Protein AF-A0A7S2CG27-F1 (afdb_monomer_lite)

Radius of gyration: 24.54 Å; chains: 1; bounding box: 102×44×46 Å

Sequence (163 aa):
RRLSERSMLANAPECQTDRPFSGWLRKCKGVKAGRASRFISDTNRRFFTVDFPKHLLYYSHSCRGKRISWPIPFRDLLRVSLASTIADGDEDAEAEDCPPPVRRANSRASMTSIVSRISGSSLGGLTGRRQNYGFVLVYRRSLEEHRTRLLCSSQAEAMQWVV

pLDDT: mean 72.72, std 21.59, range [36.75, 97.81]

Organism: NCBI:txid327968

Secondary structure (DSSP, 8-state):
----SSSSSTTS----TTS-EEEEEEEEPPTTS-GGGGGS--EEEEEEEEETTTTEEEEESSTT-S-BPPPEEGGGEEEEEEGGG-------------PPP--------------------------------EEEEEEEETTEEEEEEEE-SSHHHHHHT--

Foldseek 3Di:
DDDDDDPDPPPPPPPPLVAKDKDKWWKFDDCPPDPVCPPDDRTDIWIWIQNSVQQWIWTHNDPPDPDIDDIAHVVFFPDKDWPQPPDPPPPPPDDDDDDDDDDDDDDDDDDDDDDDDDDDDDPDCDPPVPRWTWMWIWGDDPNDIDTMTITDPDPVRSVSVVD

Structure (mmCIF, N/CA/C/O backbone):
data_AF-A0A7S2CG27-F1
#
_entry.id   AF-A0A7S2CG27-F1
#
loop_
_atom_site.group_PDB
_atom_site.id
_atom_site.type_symbol
_atom_site.label_atom_id
_atom_site.label_alt_id
_atom_site.label_comp_id
_atom_site.label_asym_id
_atom_site.label_entity_id
_atom_site.label_seq_id
_atom_site.pdbx_PDB_ins_code
_atom_site.Cartn_x
_atom_site.Cartn_y
_atom_site.Cartn_z
_atom_site.occupancy
_atom_site.B_iso_or_equiv
_atom_site.auth_seq_id
_atom_site.auth_comp_id
_atom_site.auth_asym_id
_atom_site.auth_atom_id
_atom_site.pdbx_PDB_model_num
ATOM 1 N N . ARG A 1 1 ? -53.340 5.966 2.285 1.00 54.25 1 ARG A N 1
ATOM 2 C CA . ARG A 1 1 ? -52.420 6.222 1.146 1.00 54.25 1 ARG A CA 1
ATOM 3 C C . ARG A 1 1 ? -51.152 6.896 1.676 1.00 54.25 1 ARG A C 1
ATOM 5 O O . ARG A 1 1 ? -51.206 8.096 1.877 1.00 54.25 1 ARG A O 1
ATOM 12 N N . ARG A 1 2 ? -50.076 6.152 1.978 1.00 54.06 2 ARG A N 1
ATOM 13 C CA . ARG A 1 2 ? -48.685 6.653 2.137 1.00 54.06 2 ARG A CA 1
ATOM 14 C C . ARG A 1 2 ? -47.767 5.478 2.505 1.00 54.06 2 ARG A C 1
ATOM 16 O O . ARG A 1 2 ? -47.453 5.267 3.666 1.00 54.06 2 ARG A O 1
ATOM 23 N N . LEU A 1 3 ? -47.406 4.675 1.510 1.00 55.12 3 LEU A N 1
ATOM 24 C CA . LEU A 1 3 ? -46.353 3.660 1.607 1.00 55.12 3 LEU A CA 1
ATOM 25 C C . LEU A 1 3 ? -45.719 3.524 0.216 1.00 55.12 3 LEU A C 1
ATOM 27 O O . LEU A 1 3 ? -46.165 2.682 -0.553 1.00 55.12 3 LEU A O 1
ATOM 31 N N . SER A 1 4 ? -44.746 4.372 -0.144 1.00 56.88 4 SER A N 1
ATOM 32 C CA . SER A 1 4 ? -43.917 4.125 -1.345 1.00 56.88 4 SER A CA 1
ATOM 33 C C . SER A 1 4 ? -42.630 4.967 -1.466 1.00 56.88 4 SER A C 1
ATOM 35 O O . SER A 1 4 ? -42.211 5.241 -2.582 1.00 56.88 4 SER A O 1
ATOM 37 N N . GLU A 1 5 ? -41.972 5.390 -0.379 1.00 55.75 5 GLU A N 1
ATOM 38 C CA . GLU A 1 5 ? -40.758 6.244 -0.490 1.00 55.75 5 GLU A CA 1
ATOM 39 C C . GLU A 1 5 ? -39.526 5.716 0.263 1.00 55.75 5 GLU A C 1
ATOM 41 O O . GLU A 1 5 ? -38.626 6.469 0.614 1.00 55.75 5 GLU A O 1
ATOM 46 N N . ARG A 1 6 ? -39.440 4.403 0.515 1.00 56.38 6 ARG A N 1
ATOM 47 C CA . ARG A 1 6 ? -38.285 3.811 1.225 1.00 56.38 6 ARG A CA 1
ATOM 48 C C . ARG A 1 6 ? -37.439 2.817 0.428 1.00 56.38 6 ARG A C 1
ATOM 50 O O . ARG A 1 6 ? -36.547 2.205 0.999 1.00 56.38 6 ARG A O 1
ATOM 57 N N . SER A 1 7 ? -37.664 2.671 -0.877 1.00 53.91 7 SER A N 1
ATOM 58 C CA . SER A 1 7 ? -37.013 1.628 -1.688 1.00 53.91 7 SER A CA 1
ATOM 59 C C . SER A 1 7 ? -36.186 2.191 -2.851 1.00 53.91 7 SER A C 1
ATOM 61 O O . SER A 1 7 ? -36.391 1.814 -3.996 1.00 53.91 7 SER A O 1
ATOM 63 N N . MET A 1 8 ? -35.260 3.122 -2.581 1.00 51.31 8 MET A N 1
ATOM 64 C CA . MET A 1 8 ? -34.288 3.573 -3.60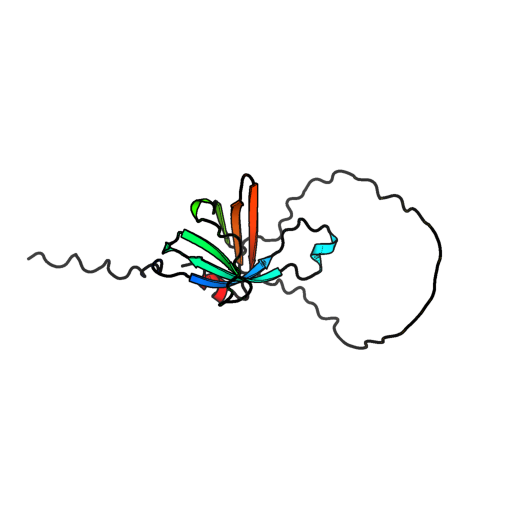2 1.00 51.31 8 MET A CA 1
ATOM 65 C C . MET A 1 8 ? -32.838 3.750 -3.107 1.00 51.31 8 MET A C 1
ATOM 67 O O . MET A 1 8 ? -31.985 4.139 -3.894 1.00 51.31 8 MET A O 1
ATOM 71 N N . LEU A 1 9 ? -32.507 3.426 -1.849 1.00 55.72 9 LEU A N 1
ATOM 72 C CA . LEU A 1 9 ? -31.136 3.583 -1.314 1.00 55.72 9 LEU A CA 1
ATOM 73 C C . LEU A 1 9 ? -30.337 2.270 -1.185 1.00 55.72 9 LEU A C 1
ATOM 75 O O . LEU A 1 9 ? -29.256 2.269 -0.609 1.00 55.72 9 LEU A O 1
ATOM 79 N N . ALA A 1 10 ? -30.833 1.148 -1.709 1.00 54.84 10 ALA A N 1
ATOM 80 C CA . ALA A 1 10 ? -30.290 -0.179 -1.392 1.00 54.84 10 ALA A CA 1
ATOM 81 C C . ALA A 1 10 ? -29.208 -0.720 -2.353 1.00 54.84 10 ALA A C 1
ATOM 83 O O . ALA A 1 10 ? -28.906 -1.902 -2.28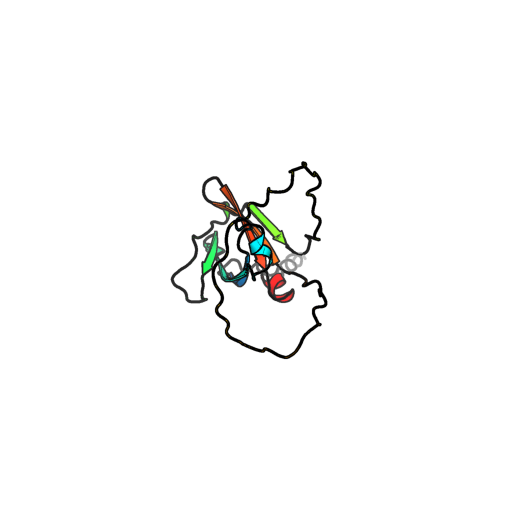9 1.00 54.84 10 ALA A O 1
ATOM 84 N N . ASN A 1 11 ? -28.624 0.101 -3.232 1.00 57.53 11 ASN A N 1
ATOM 85 C CA . ASN A 1 11 ? -27.600 -0.350 -4.191 1.00 57.53 11 ASN A CA 1
ATOM 86 C C . ASN A 1 11 ? -26.332 0.517 -4.165 1.00 57.53 11 ASN A C 1
ATOM 88 O O . ASN A 1 11 ? -25.698 0.731 -5.197 1.00 57.53 11 ASN A O 1
ATOM 92 N N . ALA A 1 12 ? -25.943 1.035 -2.998 1.00 57.91 12 ALA A N 1
ATOM 93 C CA . ALA A 1 12 ? -24.544 1.414 -2.841 1.00 57.91 12 ALA A CA 1
ATOM 94 C C . ALA A 1 12 ? -23.734 0.105 -2.833 1.00 57.91 12 ALA A C 1
ATOM 96 O O . ALA A 1 12 ? -24.088 -0.789 -2.061 1.00 57.91 12 ALA A O 1
ATOM 97 N N . PRO A 1 13 ? -22.715 -0.064 -3.697 1.00 61.16 13 PRO A N 1
ATOM 98 C CA . PRO A 1 13 ? -21.855 -1.236 -3.626 1.00 61.16 13 PRO A CA 1
ATOM 99 C C . PRO A 1 13 ? -21.287 -1.296 -2.210 1.00 61.16 13 PRO A C 1
ATOM 101 O O . PRO A 1 13 ? -20.628 -0.354 -1.774 1.00 61.16 13 PRO A O 1
ATOM 104 N N . GLU A 1 14 ? -21.604 -2.357 -1.467 1.00 59.12 14 GLU A N 1
ATOM 105 C CA . GLU A 1 14 ? -21.053 -2.565 -0.132 1.00 59.12 14 GLU A CA 1
ATOM 106 C C . GLU A 1 14 ? -19.528 -2.522 -0.243 1.00 59.12 14 GLU A C 1
ATOM 108 O O . GLU A 1 14 ? -18.905 -3.385 -0.873 1.00 59.12 14 GLU A O 1
ATOM 113 N N . CYS A 1 15 ? -18.923 -1.476 0.326 1.00 60.19 15 CYS A N 1
ATOM 114 C CA . CYS A 1 15 ? -17.482 -1.387 0.466 1.00 60.19 15 CYS A CA 1
ATOM 115 C C . CYS A 1 15 ? -17.043 -2.647 1.216 1.00 60.19 15 CYS A C 1
ATOM 117 O O . CYS A 1 15 ? -17.445 -2.853 2.357 1.00 60.19 15 CYS A O 1
ATOM 119 N N . GLN A 1 16 ? -16.262 -3.517 0.570 1.00 68.81 16 GLN A N 1
ATOM 120 C CA . GLN A 1 16 ? -15.876 -4.833 1.100 1.00 68.81 16 GLN A CA 1
ATOM 121 C C . GLN A 1 16 ? -14.821 -4.718 2.216 1.00 68.81 16 GLN A C 1
ATOM 123 O O . GLN A 1 16 ? -13.760 -5.339 2.155 1.00 68.81 16 GLN A O 1
ATOM 128 N N . THR A 1 17 ? -15.087 -3.901 3.232 1.00 81.56 17 THR A N 1
ATOM 129 C CA . THR A 1 17 ? -14.193 -3.623 4.360 1.00 81.56 17 THR A CA 1
ATOM 130 C C . THR A 1 17 ? -14.208 -4.722 5.419 1.00 81.56 17 THR A C 1
ATOM 132 O O . THR A 1 17 ? -13.382 -4.708 6.326 1.00 81.56 17 THR A O 1
ATOM 135 N N . ASP A 1 18 ? -15.093 -5.711 5.293 1.00 89.62 18 ASP A N 1
ATOM 136 C CA . ASP A 1 18 ? -15.214 -6.813 6.258 1.00 89.62 18 ASP A CA 1
ATOM 137 C C . ASP A 1 18 ? -14.132 -7.887 6.092 1.00 89.62 18 ASP A C 1
ATOM 139 O O . ASP A 1 18 ? -14.010 -8.802 6.909 1.00 89.62 18 ASP A O 1
ATOM 143 N N . ARG A 1 19 ? -13.320 -7.797 5.033 1.00 90.56 19 ARG A N 1
ATOM 144 C CA . ARG A 1 19 ? -12.264 -8.766 4.739 1.00 90.56 19 ARG A CA 1
ATOM 145 C C . ARG A 1 19 ? -10.958 -8.092 4.332 1.00 90.56 19 ARG A C 1
ATOM 147 O O . ARG A 1 19 ? -10.979 -7.019 3.734 1.00 90.56 19 ARG A O 1
ATOM 154 N N . PRO A 1 20 ? -9.805 -8.733 4.585 1.00 93.38 20 PRO A N 1
ATOM 155 C CA . PRO A 1 20 ? -8.541 -8.257 4.051 1.00 93.38 20 PRO A CA 1
ATOM 156 C C . PRO A 1 20 ? -8.547 -8.251 2.520 1.00 93.38 20 PRO A C 1
ATOM 158 O O . PRO A 1 20 ? -8.910 -9.242 1.882 1.00 93.38 20 PRO A O 1
ATOM 161 N N . PHE A 1 21 ? -8.084 -7.154 1.936 1.00 94.19 21 PHE A N 1
ATOM 162 C CA . PHE A 1 21 ? -7.828 -7.032 0.508 1.00 94.19 21 PHE A CA 1
ATOM 163 C C . PHE A 1 21 ? -6.342 -7.269 0.236 1.00 94.19 21 PHE A C 1
ATOM 165 O O . PHE A 1 21 ? -5.487 -6.777 0.971 1.00 94.19 21 PHE A O 1
ATOM 172 N N . SER A 1 22 ? -5.998 -8.056 -0.783 1.00 94.88 22 SER A N 1
ATOM 173 C CA . SER A 1 22 ? -4.597 -8.404 -1.036 1.00 94.88 22 SER A CA 1
ATOM 174 C C . SER A 1 22 ? -4.295 -8.621 -2.509 1.00 94.88 22 SER A C 1
ATOM 176 O O . SER A 1 22 ? -5.160 -9.026 -3.281 1.00 94.88 22 SER A O 1
ATOM 178 N N . GLY A 1 23 ? -3.045 -8.376 -2.893 1.00 94.56 23 GLY A N 1
ATOM 179 C CA . GLY A 1 23 ? -2.602 -8.532 -4.270 1.00 94.56 23 GLY A CA 1
ATOM 180 C C . GLY A 1 23 ? -1.108 -8.294 -4.446 1.00 94.56 23 GLY A C 1
ATOM 181 O O . GLY A 1 23 ? -0.399 -7.839 -3.547 1.00 94.56 23 GLY A O 1
ATOM 182 N N . TRP A 1 24 ? -0.603 -8.629 -5.627 1.00 95.19 24 TRP A N 1
ATOM 183 C CA . TRP A 1 24 ? 0.802 -8.423 -5.958 1.00 95.19 24 TRP A CA 1
ATOM 184 C C . TRP A 1 24 ? 1.035 -6.997 -6.449 1.00 95.19 24 TRP A C 1
ATOM 186 O O . TRP A 1 24 ? 0.339 -6.533 -7.334 1.00 95.19 24 TRP A O 1
ATOM 196 N N . LEU A 1 25 ? 2.064 -6.327 -5.934 1.00 94.69 25 LEU A N 1
ATOM 197 C CA . LEU A 1 25 ? 2.520 -5.033 -6.446 1.00 94.69 25 LEU A CA 1
ATOM 198 C C . LEU A 1 25 ? 4.043 -5.027 -6.571 1.00 94.69 25 LEU A C 1
ATOM 200 O O . LEU A 1 25 ? 4.758 -5.748 -5.866 1.00 94.69 25 LEU A O 1
ATOM 204 N N . ARG A 1 26 ? 4.571 -4.196 -7.467 1.00 92.69 26 ARG A N 1
ATOM 205 C CA . ARG A 1 26 ? 6.014 -3.971 -7.611 1.00 92.69 26 ARG A CA 1
ATOM 206 C C . ARG A 1 26 ? 6.415 -2.761 -6.779 1.00 92.69 26 ARG A C 1
ATOM 208 O O . ARG A 1 26 ? 6.135 -1.626 -7.138 1.00 92.69 26 ARG A O 1
ATOM 215 N N . LYS A 1 27 ? 7.076 -2.996 -5.653 1.00 92.88 27 LYS A N 1
ATOM 216 C CA . LYS A 1 27 ? 7.570 -1.946 -4.762 1.00 92.88 27 LYS A CA 1
ATOM 217 C C . LYS A 1 27 ? 8.898 -1.399 -5.285 1.00 92.88 27 LYS A C 1
ATOM 219 O O . LYS A 1 27 ? 9.848 -2.169 -5.407 1.00 92.88 27 LYS A O 1
ATOM 224 N N . CYS A 1 28 ? 8.999 -0.094 -5.521 1.00 89.62 28 CYS A N 1
ATOM 225 C CA . CYS A 1 28 ? 10.281 0.541 -5.831 1.00 89.62 28 CYS A CA 1
ATOM 226 C C . CYS A 1 28 ? 11.157 0.646 -4.573 1.00 89.62 28 CYS A C 1
ATOM 228 O O . CYS A 1 28 ? 10.658 0.867 -3.454 1.00 89.62 28 CYS A O 1
ATOM 230 N N . LYS A 1 29 ? 12.471 0.498 -4.739 1.00 81.75 29 LYS A N 1
ATOM 231 C CA . LYS A 1 29 ? 13.446 0.906 -3.729 1.00 81.75 29 LYS A CA 1
ATOM 232 C C . LYS A 1 29 ? 13.507 2.440 -3.721 1.00 81.75 29 LYS A C 1
ATOM 234 O O . LYS A 1 29 ? 13.134 3.114 -4.675 1.00 81.75 29 LYS A O 1
ATOM 239 N N . GLY A 1 30 ? 13.855 3.016 -2.574 1.00 68.12 30 GLY A N 1
ATOM 240 C CA . GLY A 1 30 ? 14.037 4.463 -2.472 1.00 68.12 30 GLY A CA 1
ATOM 241 C C . GLY A 1 30 ? 15.373 4.879 -3.088 1.00 68.12 30 GLY A C 1
ATOM 242 O O . GLY A 1 30 ? 16.359 4.160 -2.944 1.00 68.12 30 GLY A O 1
ATOM 243 N N . VAL A 1 31 ? 15.418 6.078 -3.674 1.00 59.22 31 VAL A N 1
ATOM 244 C CA . VAL A 1 31 ? 16.561 6.686 -4.395 1.00 59.22 31 VAL A CA 1
ATOM 245 C C . VAL A 1 31 ? 17.768 7.016 -3.487 1.00 59.22 31 VAL A C 1
ATOM 247 O O . VAL A 1 31 ? 18.710 7.674 -3.904 1.00 59.22 31 VAL A O 1
ATOM 250 N N . LYS A 1 32 ? 17.823 6.514 -2.243 1.00 57.06 32 LYS A N 1
ATOM 251 C CA . LYS A 1 32 ? 19.025 6.648 -1.393 1.00 57.06 32 LYS A CA 1
ATOM 252 C C . LYS A 1 32 ? 20.245 5.891 -1.962 1.00 57.06 32 LYS A C 1
ATOM 254 O O . LYS A 1 32 ? 21.341 6.021 -1.430 1.00 57.06 32 LYS A O 1
ATOM 259 N N . ALA A 1 33 ? 20.078 5.101 -3.024 1.00 48.88 33 ALA A N 1
ATOM 260 C CA . ALA A 1 33 ? 21.176 4.519 -3.789 1.00 48.88 33 ALA A CA 1
ATOM 261 C C . ALA A 1 33 ? 21.586 5.496 -4.908 1.00 48.88 33 ALA A C 1
ATOM 263 O O . ALA A 1 33 ? 20.747 5.864 -5.724 1.00 48.88 33 ALA A O 1
ATOM 264 N N . GLY A 1 34 ? 22.849 5.943 -4.914 1.00 52.19 34 GLY A N 1
ATOM 265 C CA . GLY A 1 34 ? 23.367 7.024 -5.773 1.00 52.19 34 GLY A CA 1
ATOM 266 C C . GLY A 1 34 ? 23.181 6.846 -7.292 1.00 52.19 34 GLY A C 1
ATOM 267 O O . GLY A 1 34 ? 22.596 5.872 -7.754 1.00 52.19 34 GLY A O 1
ATOM 268 N N . ARG A 1 35 ? 23.713 7.789 -8.096 1.00 53.66 35 ARG A N 1
ATOM 269 C CA . ARG A 1 35 ? 23.483 7.937 -9.562 1.00 53.66 35 ARG A CA 1
ATOM 270 C C . ARG A 1 35 ? 23.520 6.639 -10.396 1.00 53.66 35 ARG A C 1
ATOM 272 O O . ARG A 1 35 ? 22.825 6.568 -11.404 1.00 53.66 35 ARG A O 1
ATOM 279 N N . ALA A 1 36 ? 24.265 5.615 -9.977 1.00 51.00 36 ALA A N 1
ATOM 280 C CA . ALA A 1 36 ? 24.337 4.310 -10.641 1.00 51.00 36 ALA A CA 1
ATOM 281 C C . ALA A 1 36 ? 23.061 3.440 -10.509 1.00 51.00 36 ALA A C 1
ATOM 283 O O . ALA A 1 36 ? 22.848 2.537 -11.313 1.00 51.00 36 ALA A O 1
ATOM 284 N N . SER A 1 37 ? 22.180 3.715 -9.539 1.00 50.16 37 SER A N 1
ATOM 285 C CA . SER A 1 37 ? 20.948 2.949 -9.277 1.00 50.16 37 SER A CA 1
ATOM 286 C C . SER A 1 37 ? 19.838 3.170 -10.311 1.00 50.16 37 SER A C 1
ATOM 288 O O . SER A 1 37 ? 18.844 2.448 -10.298 1.00 50.16 37 SER A O 1
ATOM 290 N N . ARG A 1 38 ? 19.979 4.159 -11.205 1.00 52.31 38 ARG A N 1
ATOM 291 C CA . ARG A 1 38 ? 18.953 4.500 -12.206 1.00 52.31 38 ARG A CA 1
ATOM 292 C C . ARG A 1 38 ? 18.827 3.472 -13.343 1.00 52.31 38 ARG A C 1
ATOM 294 O O . ARG A 1 38 ? 17.830 3.503 -14.054 1.00 52.31 38 ARG A O 1
ATOM 301 N N . PHE A 1 39 ? 19.792 2.557 -13.499 1.00 45.41 39 PHE A N 1
ATOM 302 C CA . PHE A 1 39 ? 19.886 1.669 -14.670 1.00 45.41 39 PHE A CA 1
ATOM 303 C C . PHE A 1 39 ? 19.610 0.178 -14.402 1.00 45.41 39 PHE A C 1
ATOM 305 O O . PHE A 1 39 ? 19.521 -0.599 -15.348 1.00 45.41 39 PHE A O 1
ATOM 312 N N . ILE A 1 40 ? 19.435 -0.246 -13.145 1.00 52.16 40 ILE A N 1
ATOM 313 C CA . ILE A 1 40 ? 19.072 -1.631 -12.793 1.00 52.16 40 ILE A CA 1
ATOM 314 C C . ILE A 1 40 ? 17.670 -1.608 -12.194 1.00 52.16 40 ILE A C 1
ATOM 316 O O . ILE A 1 40 ? 17.401 -0.793 -11.321 1.00 52.16 40 ILE A O 1
ATOM 320 N N . SER A 1 41 ? 16.787 -2.492 -12.673 1.00 59.25 41 SER A N 1
ATOM 321 C CA . SER A 1 41 ? 15.394 -2.669 -12.231 1.00 59.25 41 SER A CA 1
ATOM 322 C C . SER A 1 41 ? 15.231 -2.525 -10.708 1.00 59.25 41 SER A C 1
ATOM 324 O O . SER A 1 41 ? 15.343 -3.494 -9.957 1.00 59.25 41 SER A O 1
ATOM 326 N N . ASP A 1 42 ? 14.898 -1.314 -10.262 1.00 75.69 42 ASP A N 1
ATOM 327 C CA . ASP A 1 42 ? 14.838 -0.924 -8.849 1.00 75.69 42 ASP A CA 1
ATOM 328 C C . ASP A 1 42 ? 13.517 -1.332 -8.173 1.00 75.69 42 ASP A C 1
ATOM 330 O O . ASP A 1 42 ? 13.076 -0.763 -7.175 1.00 75.69 42 ASP A O 1
ATOM 334 N N . THR A 1 43 ? 12.824 -2.314 -8.750 1.00 85.94 43 THR A N 1
ATOM 335 C CA . THR A 1 43 ? 11.488 -2.724 -8.319 1.00 85.94 43 THR A CA 1
ATOM 336 C C . THR A 1 43 ? 11.492 -4.175 -7.883 1.00 85.94 43 THR A C 1
ATOM 338 O O . THR A 1 43 ? 12.105 -5.035 -8.513 1.00 85.94 43 THR A O 1
ATOM 341 N N . ASN A 1 44 ? 10.806 -4.459 -6.779 1.00 90.19 44 ASN A N 1
ATOM 342 C CA . ASN A 1 44 ? 10.674 -5.807 -6.261 1.00 90.19 44 ASN A CA 1
ATOM 343 C C . ASN A 1 44 ? 9.202 -6.172 -6.065 1.00 90.19 44 ASN A C 1
ATOM 345 O O . ASN A 1 44 ? 8.444 -5.424 -5.448 1.00 90.19 44 ASN A O 1
ATOM 349 N N . ARG A 1 45 ? 8.796 -7.333 -6.581 1.00 92.88 45 ARG A N 1
ATOM 350 C CA . ARG A 1 45 ? 7.424 -7.824 -6.460 1.00 92.88 45 ARG A CA 1
ATOM 351 C C . ARG A 1 45 ? 7.170 -8.308 -5.028 1.00 92.88 45 ARG A C 1
ATOM 353 O O . ARG A 1 45 ? 7.914 -9.129 -4.485 1.00 92.88 45 ARG A O 1
ATOM 360 N N . ARG A 1 46 ? 6.139 -7.764 -4.390 1.00 95.38 46 ARG A N 1
ATOM 361 C CA . ARG A 1 46 ? 5.712 -8.095 -3.025 1.00 95.38 46 ARG A CA 1
ATOM 362 C C . ARG A 1 46 ? 4.207 -8.307 -3.006 1.00 95.38 46 ARG A C 1
ATOM 364 O O . ARG A 1 46 ? 3.488 -7.692 -3.789 1.00 95.38 46 ARG A O 1
ATOM 371 N N . PHE A 1 47 ? 3.759 -9.199 -2.136 1.00 96.25 47 PHE A N 1
ATOM 372 C CA . PHE A 1 47 ? 2.343 -9.452 -1.921 1.00 96.25 47 PHE A CA 1
ATOM 373 C C . PHE A 1 47 ? 1.865 -8.521 -0.813 1.00 96.25 47 PHE A C 1
ATOM 375 O O . PHE A 1 47 ? 2.316 -8.655 0.321 1.00 96.25 47 PHE A O 1
ATOM 382 N N . PHE A 1 48 ? 1.053 -7.530 -1.160 1.00 96.50 48 PHE A N 1
ATOM 383 C CA . PHE A 1 48 ? 0.524 -6.535 -0.235 1.00 96.50 48 PHE A CA 1
ATOM 384 C C . PHE A 1 48 ? -0.832 -6.978 0.293 1.00 96.50 48 PHE A C 1
ATOM 386 O O . PHE A 1 48 ? -1.635 -7.531 -0.456 1.00 96.50 48 PHE A O 1
ATOM 393 N N . THR A 1 49 ? -1.082 -6.672 1.562 1.00 96.38 49 THR A N 1
ATOM 394 C CA . THR A 1 49 ? -2.350 -6.925 2.237 1.00 96.38 49 THR A CA 1
ATOM 395 C C . THR A 1 49 ? -2.781 -5.676 2.996 1.00 96.38 49 THR A C 1
ATOM 397 O O . THR A 1 49 ? -2.017 -5.131 3.796 1.00 96.38 49 THR A O 1
ATOM 400 N N . VAL A 1 50 ? -4.013 -5.251 2.741 1.00 95.75 50 VAL A N 1
ATOM 401 C CA . VAL A 1 50 ? -4.759 -4.208 3.445 1.00 95.75 50 VAL A CA 1
ATOM 402 C C . VAL A 1 50 ? -5.800 -4.925 4.302 1.00 95.75 50 VAL A C 1
ATOM 404 O O . VAL A 1 50 ? -6.800 -5.429 3.800 1.00 95.75 50 VAL A O 1
ATOM 407 N N . ASP A 1 51 ? -5.530 -5.043 5.596 1.00 96.00 51 ASP A N 1
ATOM 408 C CA . ASP A 1 51 ? -6.426 -5.654 6.577 1.00 96.00 51 ASP A CA 1
ATOM 409 C C . ASP A 1 51 ? -7.320 -4.551 7.157 1.00 96.00 51 ASP A C 1
ATOM 411 O O . ASP A 1 51 ? -6.930 -3.860 8.102 1.00 96.00 51 ASP A O 1
ATOM 415 N N . PHE A 1 52 ? -8.486 -4.341 6.534 1.00 94.50 52 PHE A N 1
ATOM 416 C CA . PHE A 1 52 ? -9.457 -3.331 6.959 1.00 94.50 52 PHE A CA 1
ATOM 417 C C . PHE A 1 52 ? -9.960 -3.569 8.390 1.00 94.50 52 PHE A C 1
ATOM 419 O O . PHE A 1 52 ? -9.858 -2.628 9.169 1.00 94.50 52 PHE A O 1
ATOM 426 N N . PRO A 1 53 ? -10.373 -4.785 8.812 1.00 94.81 53 PRO A N 1
ATOM 427 C CA . PRO A 1 53 ? -10.815 -5.010 10.192 1.00 94.81 53 PRO A CA 1
ATOM 428 C C . PRO A 1 53 ? -9.777 -4.636 11.257 1.00 94.81 53 PRO A C 1
ATOM 430 O O . PRO A 1 53 ? -10.133 -4.196 12.348 1.00 94.81 53 PRO A O 1
ATOM 433 N N . LYS A 1 54 ? -8.481 -4.807 10.960 1.00 96.50 54 LYS A N 1
ATOM 434 C CA . LYS A 1 54 ? -7.391 -4.454 11.890 1.00 96.50 54 LYS A CA 1
ATOM 435 C C . LYS A 1 54 ? -6.788 -3.075 11.648 1.00 96.50 54 LYS A C 1
ATOM 437 O O . LYS A 1 54 ? -5.916 -2.666 12.412 1.00 96.50 54 LYS A O 1
ATOM 442 N N . HIS A 1 55 ? -7.207 -2.376 10.598 1.00 96.50 55 HIS A N 1
ATOM 443 C CA . HIS A 1 55 ? -6.619 -1.117 10.146 1.00 96.50 55 HIS A CA 1
ATOM 444 C C . HIS A 1 55 ? -5.093 -1.198 9.935 1.00 96.50 55 HIS A C 1
ATOM 446 O O . HIS A 1 55 ? -4.339 -0.335 10.399 1.00 96.50 55 HIS A O 1
ATOM 452 N N . LEU A 1 56 ? -4.623 -2.250 9.252 1.00 97.25 56 LEU A N 1
ATOM 453 C CA . LEU A 1 56 ? -3.199 -2.498 8.997 1.00 97.25 56 LEU A CA 1
ATOM 454 C C . LEU A 1 56 ? -2.896 -2.680 7.509 1.00 97.25 56 LEU A C 1
ATOM 456 O O . LEU A 1 56 ? -3.605 -3.374 6.788 1.00 97.25 56 LEU A O 1
ATOM 460 N N . LEU A 1 57 ? -1.760 -2.142 7.075 1.00 96.88 57 LEU A N 1
ATOM 461 C CA . LEU A 1 57 ? -1.145 -2.421 5.783 1.00 96.88 57 LEU A CA 1
ATOM 462 C C . LEU A 1 57 ? 0.199 -3.122 5.984 1.00 96.88 57 LEU A C 1
ATOM 464 O O . LEU A 1 57 ? 1.059 -2.645 6.720 1.00 96.88 57 LEU A O 1
ATOM 468 N N . TYR A 1 58 ? 0.432 -4.232 5.298 1.00 97.00 58 TYR A N 1
ATOM 469 C CA . TYR A 1 58 ? 1.725 -4.919 5.315 1.00 97.00 58 TYR A CA 1
ATOM 470 C C . TYR A 1 58 ? 1.977 -5.639 3.994 1.00 97.00 58 TYR A C 1
ATOM 472 O O . TYR A 1 58 ? 1.116 -5.696 3.118 1.00 97.00 58 TYR A O 1
ATOM 480 N N . TYR A 1 59 ? 3.181 -6.178 3.825 1.00 96.75 59 TYR A N 1
ATOM 481 C CA . TYR A 1 59 ? 3.509 -6.996 2.666 1.00 96.75 59 TYR A CA 1
ATOM 482 C C . TYR A 1 59 ? 4.383 -8.192 3.028 1.00 96.75 59 TYR A C 1
ATOM 484 O O . TYR A 1 59 ? 5.034 -8.221 4.069 1.00 96.75 59 TYR A O 1
ATOM 492 N N . SER A 1 60 ? 4.456 -9.169 2.135 1.00 96.81 60 SER A N 1
ATOM 493 C CA . SER A 1 60 ? 5.314 -10.345 2.254 1.00 96.81 60 SER A CA 1
ATOM 494 C C . SER A 1 60 ? 5.987 -10.679 0.917 1.00 96.81 60 SER A C 1
ATOM 496 O O . SER A 1 60 ? 5.731 -10.072 -0.129 1.00 96.81 60 SER A O 1
ATOM 498 N N . HIS A 1 61 ? 6.892 -11.656 0.949 1.00 94.38 61 HIS A N 1
ATOM 499 C CA . HIS A 1 61 ? 7.511 -12.209 -0.260 1.00 94.38 61 HIS A CA 1
ATOM 500 C C . HIS A 1 61 ? 6.639 -13.271 -0.953 1.00 94.38 61 HIS A C 1
ATOM 502 O O . HIS A 1 61 ? 6.928 -13.636 -2.089 1.00 94.38 61 HIS A O 1
ATOM 508 N N . SER A 1 62 ? 5.596 -13.775 -0.289 1.00 93.50 62 SER A N 1
ATOM 509 C CA . SER A 1 62 ? 4.703 -14.814 -0.810 1.00 93.50 62 SER A CA 1
ATOM 510 C C . SER A 1 62 ? 3.316 -14.734 -0.174 1.00 93.50 62 SER A C 1
ATOM 512 O O . SER A 1 62 ? 3.176 -14.335 0.981 1.00 93.50 62 SER A O 1
ATOM 514 N N . CYS A 1 63 ? 2.286 -15.181 -0.893 1.00 91.19 63 CYS A N 1
ATOM 515 C CA . CYS A 1 63 ? 0.894 -15.154 -0.427 1.00 91.19 63 CYS A CA 1
ATOM 516 C C . CYS A 1 63 ? 0.642 -15.937 0.877 1.00 91.19 63 CYS A C 1
ATOM 518 O O . CYS A 1 63 ? -0.254 -15.591 1.635 1.00 91.19 63 CYS A O 1
ATOM 520 N N . ARG A 1 64 ? 1.445 -16.972 1.163 1.00 89.25 64 ARG A N 1
ATOM 521 C CA . ARG A 1 64 ? 1.354 -17.806 2.382 1.00 89.25 64 ARG A CA 1
ATOM 522 C C . ARG A 1 64 ? 2.527 -17.589 3.344 1.00 89.25 64 ARG A C 1
ATOM 524 O O . ARG A 1 64 ? 2.775 -18.407 4.228 1.00 89.25 64 ARG A O 1
ATOM 531 N N . GLY A 1 65 ? 3.312 -16.535 3.132 1.00 82.88 65 GLY A N 1
ATOM 532 C CA . GLY A 1 65 ? 4.522 -16.280 3.902 1.00 82.88 65 GLY A CA 1
ATOM 533 C C . GLY A 1 65 ? 4.210 -15.911 5.350 1.00 82.88 65 GLY A C 1
ATOM 534 O O . GLY A 1 65 ? 3.480 -14.962 5.601 1.00 82.88 65 GLY A O 1
ATOM 535 N N . LYS A 1 66 ? 4.834 -16.607 6.309 1.00 88.38 66 LYS A N 1
ATOM 536 C CA . LYS A 1 66 ? 4.777 -16.239 7.739 1.00 88.38 66 LYS A CA 1
ATOM 537 C C . LYS A 1 66 ? 5.539 -14.943 8.042 1.00 88.38 66 LYS A C 1
ATOM 539 O O . LYS A 1 66 ? 5.270 -14.274 9.031 1.00 88.38 66 LYS A O 1
ATOM 544 N N . ARG A 1 67 ? 6.526 -14.608 7.200 1.00 95.81 67 ARG A N 1
ATOM 545 C CA . ARG A 1 67 ? 7.356 -13.406 7.335 1.00 95.81 67 ARG A CA 1
ATOM 546 C C . ARG A 1 67 ? 6.712 -12.253 6.576 1.00 95.81 67 ARG A C 1
ATOM 548 O O . ARG A 1 67 ? 6.748 -12.221 5.344 1.00 95.81 67 ARG A O 1
ATOM 555 N N . ILE A 1 68 ? 6.166 -11.316 7.336 1.00 96.25 68 ILE A N 1
ATOM 556 C CA . ILE A 1 68 ? 5.620 -10.057 6.838 1.00 96.25 68 ILE A CA 1
ATOM 557 C C . ILE A 1 68 ? 6.585 -8.903 7.126 1.00 96.25 68 ILE A C 1
ATOM 559 O O . ILE A 1 68 ? 7.481 -9.006 7.967 1.00 96.25 68 ILE A O 1
ATOM 563 N N . SER A 1 69 ? 6.419 -7.803 6.401 1.00 95.44 69 SER A N 1
ATOM 564 C CA . SER A 1 69 ? 7.027 -6.522 6.732 1.00 95.44 69 SER A CA 1
ATOM 565 C C . SER A 1 69 ? 6.520 -6.023 8.079 1.00 95.44 69 SER A C 1
ATOM 567 O O . SER A 1 69 ? 5.511 -6.500 8.593 1.00 95.44 69 SER A O 1
ATOM 569 N N . TRP A 1 70 ? 7.174 -4.995 8.616 1.00 95.62 70 TRP A N 1
ATOM 570 C CA . TRP A 1 70 ? 6.620 -4.278 9.758 1.00 95.62 70 TRP A CA 1
ATOM 571 C C . TRP A 1 70 ? 5.223 -3.733 9.390 1.00 95.62 70 TRP A C 1
ATOM 573 O O . TRP A 1 70 ? 5.133 -3.034 8.372 1.00 95.62 70 TRP A O 1
ATOM 583 N N . PRO A 1 71 ? 4.150 -4.097 10.121 1.00 97.00 71 PRO A N 1
ATOM 584 C CA . PRO A 1 71 ? 2.801 -3.636 9.811 1.00 97.00 71 PRO A CA 1
ATOM 585 C C . PRO A 1 71 ? 2.687 -2.124 9.970 1.00 97.00 71 PRO A C 1
ATOM 587 O O . PRO A 1 71 ? 3.163 -1.574 10.955 1.00 97.00 71 PRO A O 1
ATOM 590 N N . ILE A 1 72 ? 2.057 -1.466 9.004 1.00 97.56 72 ILE A N 1
ATOM 591 C CA . ILE A 1 72 ? 1.827 -0.024 8.974 1.00 97.56 72 ILE A CA 1
ATOM 592 C C . ILE A 1 72 ? 0.372 0.216 9.392 1.00 97.56 72 ILE A C 1
ATOM 594 O O . ILE A 1 72 ? -0.535 -0.132 8.632 1.00 97.56 72 ILE A O 1
ATOM 598 N N . PRO A 1 73 ? 0.116 0.780 10.581 1.00 97.62 73 PRO A N 1
ATOM 599 C CA . PRO A 1 73 ? -1.229 1.168 10.986 1.00 97.62 73 PRO A CA 1
ATOM 600 C C . PRO A 1 73 ? -1.815 2.234 10.062 1.00 97.62 73 PRO A C 1
ATOM 602 O O . PRO A 1 73 ? -1.096 3.126 9.616 1.00 97.62 73 PRO A O 1
ATOM 605 N N . PHE A 1 74 ? -3.128 2.211 9.828 1.00 96.69 74 PHE A N 1
ATOM 606 C CA . PHE A 1 74 ? -3.779 3.223 8.982 1.00 96.69 74 PHE A CA 1
ATOM 607 C C . PHE A 1 74 ? -3.612 4.643 9.524 1.00 96.69 74 PHE A C 1
ATOM 609 O O . PHE A 1 74 ? -3.436 5.567 8.743 1.00 96.69 74 PHE A O 1
ATOM 616 N N . ARG A 1 75 ? -3.557 4.819 10.851 1.00 97.31 75 ARG A N 1
ATOM 617 C CA . ARG A 1 75 ? -3.261 6.118 11.489 1.00 97.31 75 ARG A CA 1
ATOM 618 C C . ARG A 1 75 ? -1.898 6.711 11.110 1.00 97.31 75 ARG A C 1
ATOM 620 O O . ARG A 1 75 ? -1.668 7.895 11.325 1.00 97.31 75 ARG A O 1
ATOM 627 N N . ASP A 1 76 ? -0.984 5.876 10.621 1.00 97.81 76 ASP A N 1
ATOM 628 C CA . ASP A 1 76 ? 0.339 6.294 10.173 1.00 97.81 76 ASP A CA 1
ATOM 629 C C . ASP A 1 76 ? 0.401 6.453 8.649 1.00 97.81 76 ASP A C 1
ATOM 631 O O . ASP A 1 76 ? 1.403 6.944 8.137 1.00 97.81 76 ASP A O 1
ATOM 635 N N . LEU A 1 77 ? -0.655 6.095 7.911 1.00 96.69 77 LEU A N 1
ATOM 636 C CA . LEU A 1 77 ? -0.789 6.424 6.495 1.00 96.69 77 LEU A CA 1
ATOM 637 C C . LEU A 1 77 ? -1.159 7.901 6.365 1.00 96.69 77 LEU A C 1
ATOM 639 O O . LEU A 1 77 ? -2.255 8.314 6.727 1.00 96.69 77 LEU A O 1
ATOM 643 N N . LEU A 1 78 ? -0.231 8.698 5.842 1.00 96.94 78 LEU A N 1
ATOM 644 C CA . LEU A 1 78 ? -0.405 10.142 5.707 1.00 96.94 78 LEU A CA 1
ATOM 645 C C . LEU A 1 78 ? -1.085 10.499 4.384 1.00 96.94 78 LEU A C 1
ATOM 647 O O . LEU A 1 78 ? -1.944 11.374 4.336 1.00 96.94 78 LEU A O 1
ATOM 651 N N . ARG A 1 79 ? -0.684 9.840 3.289 1.00 94.69 79 ARG A N 1
ATOM 652 C CA . ARG A 1 79 ? -1.189 10.145 1.945 1.00 94.69 79 ARG A CA 1
ATOM 653 C C . ARG A 1 79 ? -1.056 8.958 0.997 1.00 94.69 79 ARG A C 1
ATOM 655 O O . ARG A 1 79 ? -0.046 8.253 1.007 1.00 94.69 79 ARG A O 1
ATOM 662 N N . VAL A 1 80 ? -2.040 8.808 0.112 1.00 93.38 80 VAL A N 1
ATOM 663 C CA . VAL A 1 80 ? -1.984 7.923 -1.058 1.00 93.38 80 VAL A CA 1
ATOM 664 C C . VAL A 1 80 ? -2.281 8.756 -2.300 1.00 93.38 80 VAL A C 1
ATOM 666 O O . VAL A 1 80 ? -3.286 9.457 -2.345 1.00 93.38 80 VAL A O 1
ATOM 669 N N . SER A 1 81 ? -1.407 8.695 -3.303 1.00 91.31 81 SER A N 1
ATOM 670 C CA . SER A 1 81 ? -1.605 9.380 -4.588 1.00 91.31 81 SER A CA 1
ATOM 671 C C . SER A 1 81 ? -1.453 8.398 -5.744 1.00 91.31 81 SER A C 1
ATOM 673 O O . SER A 1 81 ? -0.584 7.528 -5.690 1.00 91.31 81 SER A O 1
ATOM 675 N N . LEU A 1 82 ? -2.230 8.558 -6.817 1.00 88.38 82 LEU A N 1
ATOM 676 C CA . LEU A 1 82 ? -2.020 7.809 -8.059 1.00 88.38 82 LEU A CA 1
ATOM 677 C C . LEU A 1 82 ? -0.715 8.258 -8.735 1.00 88.38 82 LEU A C 1
ATOM 679 O O . LEU A 1 82 ? -0.403 9.445 -8.795 1.00 88.38 82 LEU A O 1
ATOM 683 N N . ALA A 1 83 ? 0.064 7.303 -9.242 1.00 77.31 83 ALA A N 1
ATOM 684 C CA . ALA A 1 83 ? 1.337 7.565 -9.916 1.00 77.31 83 ALA A CA 1
ATOM 685 C C . ALA A 1 83 ? 1.172 8.021 -11.380 1.00 77.31 83 ALA A C 1
ATOM 687 O O . ALA A 1 83 ? 2.160 8.376 -12.016 1.00 77.31 83 ALA A O 1
ATOM 688 N N . SER A 1 84 ? -0.056 8.040 -11.907 1.00 63.00 84 SER A N 1
ATOM 689 C CA . SER A 1 84 ? -0.377 8.354 -13.307 1.00 63.00 84 SER A CA 1
ATOM 690 C C . SER A 1 84 ? -0.156 9.817 -13.709 1.00 63.00 84 SER A C 1
ATOM 692 O O . SER A 1 84 ? -0.255 10.131 -14.890 1.00 63.00 84 SER A O 1
ATOM 694 N N . THR A 1 85 ? 0.146 10.706 -12.760 1.00 51.22 85 THR A N 1
ATOM 695 C CA . THR A 1 85 ? 0.184 12.161 -12.997 1.00 51.22 85 THR A CA 1
ATOM 696 C C . THR A 1 85 ? 1.575 12.778 -12.905 1.00 51.22 85 THR A C 1
ATOM 698 O O . THR A 1 85 ? 1.716 13.979 -13.110 1.00 51.22 85 THR A O 1
ATOM 701 N N . ILE A 1 86 ? 2.616 11.995 -12.617 1.00 45.34 86 ILE A N 1
ATOM 702 C CA . ILE A 1 86 ? 3.984 12.521 -12.625 1.00 45.34 86 ILE A CA 1
ATOM 703 C C . ILE A 1 86 ? 4.513 12.357 -14.048 1.00 45.34 86 ILE A C 1
ATOM 705 O O . ILE A 1 86 ? 5.236 11.411 -14.352 1.00 45.34 86 ILE A O 1
ATOM 709 N N . ALA A 1 87 ? 4.087 13.259 -14.937 1.00 43.16 87 ALA A N 1
ATOM 710 C CA . ALA A 1 87 ? 4.941 13.630 -16.054 1.00 43.16 87 ALA A CA 1
ATOM 711 C C . ALA A 1 87 ? 6.306 13.995 -15.461 1.00 43.16 87 ALA A C 1
ATOM 713 O O . ALA A 1 87 ? 6.353 14.604 -14.393 1.00 43.16 87 ALA A O 1
ATOM 714 N N . ASP A 1 88 ? 7.380 13.564 -16.111 1.00 43.34 88 ASP A N 1
ATOM 715 C CA . ASP A 1 88 ? 8.771 13.855 -15.767 1.00 43.34 88 ASP A CA 1
ATOM 716 C C . ASP A 1 88 ? 9.049 15.375 -15.825 1.00 43.34 88 ASP A C 1
ATOM 718 O O . ASP A 1 88 ? 9.723 15.871 -16.721 1.00 43.34 88 ASP A O 1
ATOM 722 N N . GLY A 1 89 ? 8.445 16.137 -14.915 1.00 43.22 89 GLY A N 1
ATOM 723 C CA . GLY A 1 89 ? 8.749 17.525 -14.628 1.00 43.22 89 GLY A CA 1
ATOM 724 C C . GLY A 1 89 ? 9.822 17.537 -13.559 1.00 43.22 89 GLY A C 1
ATOM 725 O O . GLY A 1 89 ? 9.517 17.559 -12.367 1.00 43.22 89 GLY A O 1
ATOM 726 N N . ASP A 1 90 ? 11.069 17.441 -14.008 1.00 43.50 90 ASP A N 1
ATOM 727 C CA . ASP A 1 90 ?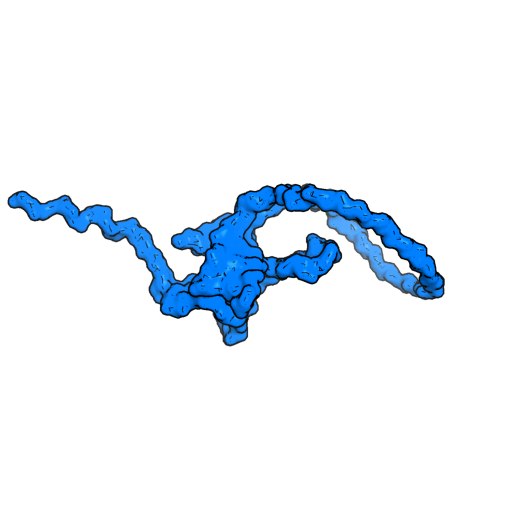 12.227 17.920 -13.267 1.00 43.50 90 ASP A CA 1
ATOM 728 C C . ASP A 1 90 ? 12.019 19.423 -12.978 1.00 43.50 90 ASP A C 1
ATOM 730 O O . ASP A 1 90 ? 12.381 20.276 -13.783 1.00 43.50 90 ASP A O 1
ATOM 734 N N . GLU A 1 91 ? 11.420 19.762 -11.836 1.00 46.84 91 GLU A N 1
ATOM 735 C CA . GLU A 1 91 ? 11.673 21.040 -11.161 1.00 46.84 91 GLU A CA 1
ATOM 736 C C . GLU A 1 91 ? 12.865 20.843 -10.214 1.00 46.84 91 GLU A C 1
ATOM 738 O O . GLU A 1 91 ? 12.728 20.848 -8.998 1.00 46.84 91 GLU A O 1
ATOM 743 N N . ASP A 1 92 ? 14.038 20.623 -10.807 1.00 40.75 92 ASP A N 1
ATOM 744 C CA . ASP A 1 92 ? 15.340 20.884 -10.187 1.00 40.75 92 ASP A CA 1
ATOM 745 C C . ASP A 1 92 ? 16.061 21.906 -11.088 1.00 40.75 92 ASP A C 1
ATOM 747 O O . ASP A 1 92 ? 17.086 21.632 -11.714 1.00 40.75 92 ASP A O 1
ATOM 751 N N . ALA A 1 93 ? 15.464 23.094 -11.215 1.00 49.72 93 ALA A N 1
ATOM 752 C CA . ALA A 1 93 ? 16.173 24.288 -11.647 1.00 49.72 93 ALA A CA 1
ATOM 753 C C . ALA A 1 93 ? 16.774 24.942 -10.400 1.00 49.72 93 ALA A C 1
ATOM 755 O O . ALA A 1 93 ? 16.060 25.577 -9.636 1.00 49.72 93 ALA A O 1
ATOM 756 N N . GLU A 1 94 ? 18.065 24.711 -10.177 1.00 42.81 94 GLU A N 1
ATOM 757 C CA . GLU A 1 94 ? 19.073 25.751 -9.929 1.00 42.81 94 GLU A CA 1
ATOM 758 C C . GLU A 1 94 ? 20.446 25.071 -9.941 1.00 42.81 94 GLU A C 1
ATOM 760 O O . GLU A 1 94 ? 20.762 24.171 -9.159 1.00 42.81 94 GLU A O 1
ATOM 765 N N . ALA A 1 95 ? 21.224 25.457 -10.947 1.00 52.38 95 ALA A N 1
ATOM 766 C CA . ALA A 1 95 ? 22.582 25.022 -11.170 1.00 52.38 95 ALA A CA 1
ATOM 767 C C . ALA A 1 95 ? 23.505 25.796 -10.226 1.00 52.38 95 ALA A C 1
ATOM 769 O O . ALA A 1 95 ? 23.846 26.938 -10.508 1.00 52.38 95 ALA A O 1
ATOM 770 N N . GLU A 1 96 ? 23.942 25.157 -9.144 1.00 44.88 96 GLU A N 1
ATOM 771 C CA . GLU A 1 96 ? 25.116 25.620 -8.409 1.00 44.88 96 GLU A CA 1
ATOM 772 C C . GLU A 1 96 ? 26.370 24.944 -8.980 1.00 44.88 96 GLU A C 1
ATOM 774 O O . GLU A 1 96 ? 26.512 23.715 -9.021 1.00 44.88 96 GLU A O 1
ATOM 779 N N . ASP A 1 97 ? 27.237 25.811 -9.488 1.00 49.16 97 ASP A N 1
ATOM 780 C CA . ASP A 1 97 ? 28.495 25.587 -10.182 1.00 49.16 97 ASP A CA 1
ATOM 781 C C . ASP A 1 97 ? 29.470 24.763 -9.323 1.00 49.16 97 ASP A C 1
ATOM 783 O O . ASP A 1 97 ? 30.061 25.239 -8.353 1.00 49.16 97 ASP A O 1
ATOM 787 N N . CYS A 1 98 ? 29.629 23.482 -9.659 1.00 36.75 98 CYS A N 1
ATOM 788 C CA . CYS A 1 98 ? 30.634 22.615 -9.049 1.00 36.75 98 CYS A CA 1
ATOM 789 C C . CYS A 1 98 ? 31.714 22.284 -10.089 1.00 36.75 98 CYS A C 1
ATOM 791 O O . CYS A 1 98 ? 31.409 21.619 -11.087 1.00 36.75 98 CYS A O 1
ATOM 793 N N . PRO A 1 99 ? 32.981 22.687 -9.869 1.00 58.34 99 PRO A N 1
ATOM 794 C CA . PRO A 1 99 ? 34.049 22.464 -10.832 1.00 58.34 99 PRO A CA 1
ATOM 795 C C . PRO A 1 99 ? 34.351 20.964 -11.014 1.00 58.34 99 PRO A C 1
ATOM 797 O O . PRO A 1 99 ? 34.141 20.155 -10.102 1.00 58.34 99 PRO A O 1
ATOM 800 N N . PRO A 1 100 ? 34.854 20.562 -12.197 1.00 55.06 100 PRO A N 1
ATOM 801 C CA . PRO A 1 100 ? 35.034 19.159 -12.548 1.00 55.06 100 PRO A CA 1
ATOM 802 C C . PRO A 1 100 ? 36.035 18.454 -11.615 1.00 55.06 100 PRO A C 1
ATOM 804 O O . PRO A 1 100 ? 37.061 19.035 -11.249 1.00 55.06 100 PRO A O 1
ATOM 807 N N . PRO A 1 101 ? 35.798 17.177 -11.255 1.00 52.72 101 PRO A N 1
ATOM 808 C CA . PRO A 1 101 ? 36.709 16.440 -10.396 1.00 52.72 101 PRO A CA 1
ATOM 809 C C . PRO A 1 101 ? 38.053 16.203 -11.093 1.00 52.72 101 PRO A C 1
ATOM 811 O O . PRO A 1 101 ? 38.139 15.655 -12.194 1.00 52.72 101 PRO A O 1
ATOM 814 N N . VAL A 1 102 ? 39.116 16.599 -10.394 1.00 56.50 102 VAL A N 1
ATOM 815 C CA . VAL A 1 102 ? 40.518 16.416 -10.771 1.00 56.50 102 VAL A CA 1
ATOM 816 C C . VAL A 1 102 ? 40.813 14.929 -10.997 1.00 56.50 102 VAL A C 1
ATOM 818 O O . VAL A 1 102 ? 40.782 14.114 -10.073 1.00 56.50 102 VAL A O 1
ATOM 821 N N . ARG A 1 103 ? 41.139 14.578 -12.247 1.00 51.59 103 ARG A N 1
ATOM 822 C CA . ARG A 1 103 ? 41.684 13.272 -12.639 1.00 51.59 103 ARG A CA 1
ATOM 823 C C . ARG A 1 103 ? 43.025 13.044 -11.938 1.00 51.59 103 ARG A C 1
ATOM 825 O O . ARG A 1 103 ? 44.032 13.626 -12.330 1.00 51.59 103 ARG A O 1
ATOM 832 N N . ARG A 1 104 ? 43.068 12.142 -10.956 1.00 48.56 104 ARG A N 1
ATOM 833 C CA . ARG A 1 104 ? 44.326 11.521 -10.520 1.00 48.56 104 ARG A CA 1
ATOM 834 C C . ARG A 1 104 ? 44.582 10.286 -11.377 1.00 48.56 104 ARG A C 1
ATOM 836 O O . ARG A 1 104 ? 43.859 9.298 -11.283 1.00 48.56 104 ARG A O 1
ATOM 843 N N . ALA A 1 105 ? 45.590 10.368 -12.242 1.00 47.28 105 ALA A N 1
ATOM 844 C CA . ALA A 1 105 ? 46.212 9.187 -12.823 1.00 47.28 105 ALA A CA 1
ATOM 845 C C . ALA A 1 105 ? 46.855 8.373 -11.695 1.00 47.28 105 ALA A C 1
ATOM 847 O O . ALA A 1 105 ? 47.358 8.986 -10.758 1.00 47.28 105 ALA A O 1
ATOM 848 N N . ASN A 1 106 ? 46.833 7.039 -11.791 1.00 45.47 106 ASN A N 1
ATOM 849 C CA . ASN A 1 106 ? 47.964 6.187 -11.417 1.00 45.47 106 ASN A CA 1
ATOM 850 C C . ASN A 1 106 ? 47.792 4.732 -11.909 1.00 45.47 106 ASN A C 1
ATOM 852 O O . ASN A 1 106 ? 46.806 4.063 -11.618 1.00 45.47 106 ASN A O 1
ATOM 856 N N . SER A 1 107 ? 48.837 4.303 -12.630 1.00 46.16 107 SER A N 1
ATOM 857 C CA . SER A 1 107 ? 49.459 2.967 -12.732 1.00 46.16 107 SER A CA 1
ATOM 858 C C . SER A 1 107 ? 48.699 1.738 -13.268 1.00 46.16 107 SER A C 1
ATOM 860 O O . SER A 1 107 ? 47.961 1.058 -12.567 1.00 46.16 107 SER A O 1
ATOM 862 N N . ARG A 1 108 ? 49.058 1.411 -14.523 1.00 49.81 108 ARG A N 1
ATOM 863 C CA . ARG A 1 108 ? 49.496 0.102 -15.072 1.00 49.81 108 ARG A CA 1
ATOM 864 C C . ARG A 1 108 ? 49.467 -1.104 -14.115 1.00 49.81 108 ARG A C 1
ATOM 866 O O . ARG A 1 108 ? 50.243 -1.120 -13.167 1.00 49.81 108 ARG A O 1
ATOM 873 N N . ALA A 1 109 ? 48.707 -2.132 -14.511 1.00 39.47 109 ALA A N 1
ATOM 874 C CA . ALA A 1 109 ? 48.891 -3.593 -14.340 1.00 39.47 109 ALA A CA 1
ATOM 875 C C . ALA A 1 109 ? 47.480 -4.229 -14.356 1.00 39.47 109 ALA A C 1
ATOM 877 O O . ALA A 1 109 ? 46.598 -3.734 -13.672 1.00 39.47 109 ALA A O 1
ATOM 878 N N . SER A 1 110 ? 47.106 -5.263 -15.105 1.00 46.81 110 SER A N 1
ATOM 879 C CA . SER A 1 110 ? 47.822 -6.225 -15.935 1.00 46.81 110 SER A CA 1
ATOM 880 C C . SER A 1 110 ? 46.841 -6.809 -16.955 1.00 46.81 110 SER A C 1
ATOM 882 O O . SER A 1 110 ? 45.639 -6.904 -16.709 1.00 46.81 110 SER A O 1
ATOM 884 N N . MET A 1 111 ? 47.378 -7.218 -18.100 1.00 52.22 111 MET A N 1
ATOM 885 C CA . MET A 1 111 ? 46.684 -7.990 -19.124 1.00 52.22 111 MET A CA 1
ATOM 886 C C . MET A 1 111 ? 46.335 -9.384 -18.597 1.00 52.22 111 MET A C 1
ATOM 888 O O . MET A 1 111 ? 47.225 -10.079 -18.128 1.00 52.22 111 MET A O 1
ATOM 892 N N . THR A 1 112 ? 45.086 -9.818 -18.759 1.00 46.53 112 THR A N 1
ATOM 893 C CA . THR A 1 112 ? 44.754 -11.182 -19.205 1.00 46.53 112 THR A CA 1
ATOM 894 C C . THR A 1 112 ? 43.382 -11.172 -19.881 1.00 46.53 112 THR A C 1
ATOM 896 O O . THR A 1 112 ? 42.380 -10.704 -19.351 1.00 46.53 112 THR A O 1
ATOM 899 N N . SER A 1 113 ? 43.387 -11.629 -21.124 1.00 44.81 113 SER A N 1
ATOM 900 C CA . SER A 1 113 ? 42.251 -11.861 -22.011 1.00 44.81 113 SER A CA 1
ATOM 901 C C . SER A 1 113 ? 41.445 -13.089 -21.588 1.00 44.81 113 SER A C 1
ATOM 903 O O . SER A 1 113 ? 42.065 -14.057 -21.169 1.00 44.81 113 SER A O 1
ATOM 905 N N . ILE A 1 114 ? 40.128 -13.108 -21.834 1.00 48.75 114 ILE A N 1
ATOM 906 C CA . ILE A 1 114 ? 39.429 -14.226 -22.499 1.00 48.75 114 ILE A CA 1
ATOM 907 C C . ILE A 1 114 ? 38.048 -13.778 -23.015 1.00 48.75 114 ILE A C 1
ATOM 909 O O . ILE A 1 114 ? 37.270 -13.089 -22.363 1.00 48.75 114 ILE A O 1
ATOM 913 N N . VAL A 1 115 ? 37.828 -14.201 -24.253 1.00 45.88 115 VAL A N 1
ATOM 914 C CA . VAL A 1 115 ? 36.693 -14.130 -25.173 1.00 45.88 115 VAL A CA 1
ATOM 915 C C . VAL A 1 115 ? 35.330 -14.500 -24.562 1.00 45.88 115 VAL A C 1
ATOM 917 O O . VAL A 1 115 ? 35.182 -15.553 -23.957 1.00 45.88 115 VAL A O 1
ATOM 920 N N . SER A 1 116 ? 34.283 -13.745 -24.905 1.00 42.16 116 SER A N 1
ATOM 921 C CA . SER A 1 116 ? 33.042 -14.350 -25.417 1.00 42.16 116 SER A CA 1
ATOM 922 C C . SER A 1 116 ? 32.368 -13.409 -26.415 1.00 42.16 116 SER A C 1
ATOM 924 O O . SER A 1 116 ? 31.907 -12.315 -26.103 1.00 42.16 116 SER A O 1
ATOM 926 N N . ARG A 1 117 ? 32.375 -13.853 -27.672 1.00 51.12 117 ARG A N 1
ATOM 927 C CA . ARG A 1 117 ? 31.569 -13.307 -28.758 1.00 51.12 117 ARG A CA 1
ATOM 928 C C . ARG A 1 117 ? 30.103 -13.588 -28.426 1.00 51.12 117 ARG A C 1
ATOM 930 O O . ARG A 1 117 ? 29.714 -14.751 -28.422 1.00 51.12 117 ARG A O 1
ATOM 937 N N . ILE A 1 118 ? 29.296 -12.553 -28.215 1.00 47.69 118 ILE A N 1
ATOM 938 C CA . ILE A 1 118 ? 27.849 -12.645 -28.425 1.00 47.69 118 ILE A CA 1
ATOM 939 C C . ILE A 1 118 ? 27.520 -11.742 -29.603 1.00 47.69 118 ILE A C 1
ATOM 941 O O . ILE A 1 118 ? 27.497 -10.517 -29.522 1.00 47.69 118 ILE A O 1
ATOM 945 N N . SER A 1 119 ? 27.365 -12.424 -30.728 1.00 44.41 119 SER A N 1
ATOM 946 C CA . SER A 1 119 ? 26.706 -11.955 -31.929 1.00 44.41 119 SER A CA 1
ATOM 947 C C . SER A 1 119 ? 25.205 -11.822 -31.654 1.00 44.41 119 SER A C 1
ATOM 949 O O . SER A 1 119 ? 24.631 -12.693 -31.002 1.00 44.41 119 SER A O 1
ATOM 951 N N . GLY A 1 120 ? 24.579 -10.787 -32.214 1.00 37.28 120 GLY A N 1
ATOM 952 C CA . GLY A 1 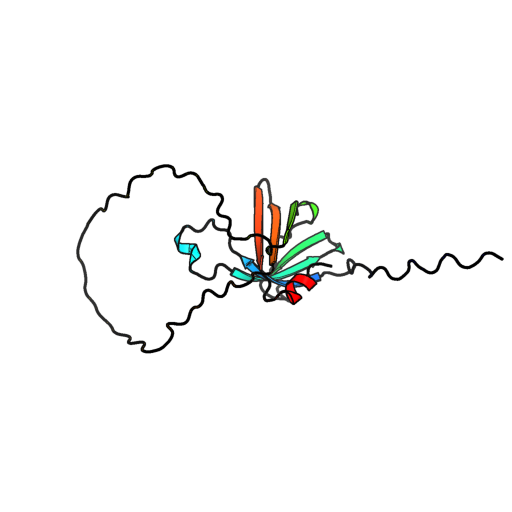120 ? 23.150 -10.800 -32.522 1.00 37.28 120 GLY A CA 1
ATOM 953 C C . GLY A 1 120 ?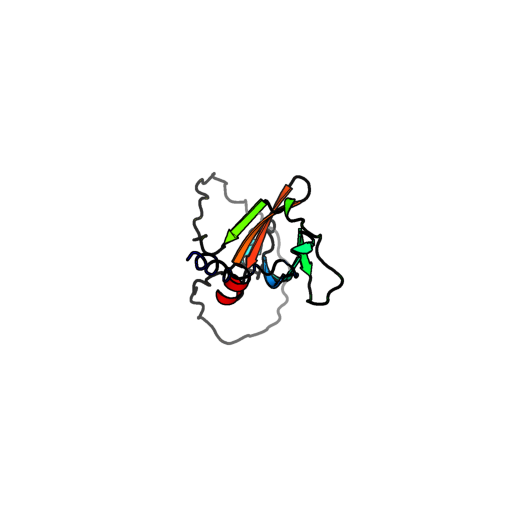 22.236 -9.967 -31.619 1.00 37.28 120 GLY A C 1
ATOM 954 O O . GLY A 1 120 ? 21.933 -10.339 -30.492 1.00 37.28 120 GLY A O 1
ATOM 955 N N . SER A 1 121 ? 21.671 -8.928 -32.243 1.00 38.88 121 SER A N 1
ATOM 956 C CA . SER A 1 12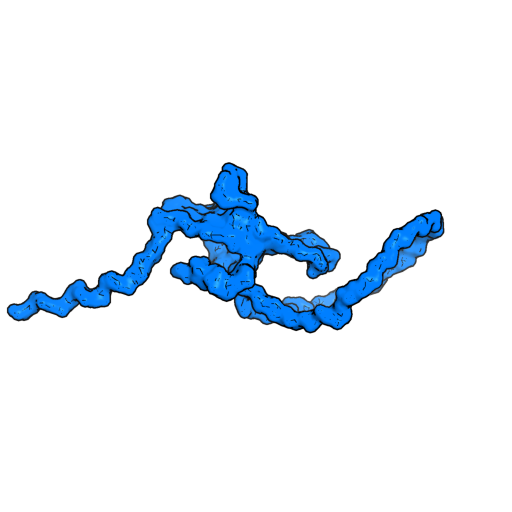1 ? 20.263 -8.524 -32.095 1.00 38.88 121 SER A CA 1
ATOM 957 C C . SER A 1 121 ? 19.880 -7.655 -30.888 1.00 38.88 121 SER A C 1
ATOM 959 O O . SER A 1 121 ? 19.429 -8.140 -29.857 1.00 38.88 121 SER A O 1
ATOM 961 N N . SER A 1 122 ? 19.915 -6.331 -31.066 1.00 44.34 122 SER A N 1
ATOM 962 C CA . SER A 1 122 ? 18.694 -5.494 -31.151 1.00 44.34 122 SER A CA 1
ATOM 963 C C . SER A 1 122 ? 19.021 -4.009 -30.941 1.00 44.34 122 SER A C 1
ATOM 965 O O . SER A 1 122 ? 18.889 -3.438 -29.862 1.00 44.34 122 SER A O 1
ATOM 967 N N . LEU A 1 123 ? 19.383 -3.342 -32.038 1.00 46.94 123 LEU A N 1
ATOM 968 C CA . LEU A 1 123 ? 19.026 -1.937 -32.229 1.00 46.94 123 LEU A CA 1
ATOM 969 C C . LEU A 1 123 ? 17.497 -1.892 -32.350 1.00 46.94 123 LEU A C 1
ATOM 971 O O . LEU A 1 123 ? 16.941 -2.111 -33.419 1.00 46.94 123 LEU A O 1
ATOM 975 N N . GLY A 1 124 ? 16.813 -1.739 -31.222 1.00 43.88 124 GLY A N 1
ATOM 976 C CA . GLY A 1 124 ? 15.360 -1.845 -31.161 1.00 43.88 124 GLY A CA 1
ATOM 977 C C . GLY A 1 124 ? 14.858 -1.564 -29.759 1.00 43.88 124 GLY A C 1
ATOM 978 O O . GLY A 1 124 ? 14.368 -2.451 -29.073 1.00 43.88 124 GLY A O 1
ATOM 979 N N . GLY A 1 125 ? 15.019 -0.325 -29.313 1.00 38.91 125 GLY A N 1
ATOM 980 C CA . GLY A 1 125 ? 14.513 0.124 -28.028 1.00 38.91 125 GLY A CA 1
ATOM 981 C C . GLY A 1 125 ? 13.896 1.494 -28.171 1.00 38.91 125 GLY A C 1
ATOM 982 O O . GLY A 1 125 ? 14.356 2.432 -27.531 1.00 38.91 125 GLY A O 1
ATOM 983 N N . LEU A 1 126 ? 12.876 1.604 -29.030 1.00 43.91 126 LEU A N 1
ATOM 984 C CA . LEU A 1 126 ? 11.860 2.640 -28.895 1.00 43.91 126 LEU A CA 1
ATOM 985 C C . LEU A 1 126 ? 11.586 2.771 -27.400 1.00 43.91 126 LEU A C 1
ATOM 987 O O . LEU A 1 126 ? 11.153 1.809 -26.757 1.00 43.91 126 LEU A O 1
ATOM 991 N N . THR A 1 127 ? 11.898 3.933 -26.844 1.00 48.91 127 THR A N 1
ATOM 992 C CA . THR A 1 127 ? 11.492 4.358 -25.512 1.00 48.91 127 THR A CA 1
ATOM 993 C C . THR A 1 127 ? 9.976 4.524 -25.540 1.00 48.91 127 THR A C 1
ATOM 995 O O . THR A 1 127 ? 9.434 5.616 -25.414 1.00 48.91 127 THR A O 1
ATOM 998 N N . GLY A 1 128 ? 9.263 3.416 -25.759 1.00 44.19 128 GLY A N 1
ATOM 999 C CA . GLY A 1 128 ? 7.842 3.320 -25.541 1.00 44.19 128 GLY A CA 1
ATOM 1000 C C . GLY A 1 128 ? 7.656 3.701 -24.092 1.00 44.19 128 GLY A C 1
ATOM 1001 O O . GLY A 1 128 ? 8.042 2.938 -23.204 1.00 44.19 128 GLY A O 1
ATOM 1002 N N . ARG A 1 129 ? 7.171 4.929 -23.878 1.00 52.31 129 ARG A N 1
ATOM 1003 C CA . ARG A 1 129 ? 6.756 5.470 -22.589 1.00 52.31 129 ARG A CA 1
ATOM 1004 C C . ARG A 1 129 ? 5.951 4.377 -21.902 1.00 52.31 129 ARG A C 1
ATOM 1006 O O . ARG A 1 129 ? 4.790 4.149 -22.235 1.00 52.31 129 ARG A O 1
ATOM 1013 N N . ARG A 1 130 ? 6.587 3.638 -20.994 1.00 61.16 130 ARG A N 1
ATOM 1014 C CA . ARG A 1 130 ? 5.886 2.636 -20.202 1.00 61.16 130 ARG A CA 1
ATOM 1015 C C . ARG A 1 130 ? 4.970 3.437 -19.298 1.00 61.16 130 ARG A C 1
ATOM 1017 O O . ARG A 1 130 ? 5.445 4.110 -18.388 1.00 61.16 130 ARG A O 1
ATOM 1024 N N . GLN A 1 131 ? 3.677 3.424 -19.604 1.00 65.69 131 GLN A N 1
ATOM 1025 C CA . GLN A 1 131 ? 2.677 3.995 -18.717 1.00 65.69 131 GLN A CA 1
ATOM 1026 C C . GLN A 1 131 ? 2.760 3.216 -17.407 1.00 65.69 131 GLN A C 1
ATOM 1028 O O . GLN A 1 131 ? 2.465 2.022 -17.344 1.00 65.69 131 GLN A O 1
ATOM 1033 N N . ASN A 1 132 ? 3.269 3.881 -16.377 1.00 76.31 132 ASN A N 1
ATOM 1034 C CA . ASN A 1 132 ? 3.435 3.288 -15.066 1.00 76.31 132 ASN A CA 1
ATOM 1035 C C . ASN A 1 132 ? 2.158 3.556 -14.269 1.00 76.31 132 ASN A C 1
ATOM 1037 O O . ASN A 1 132 ? 1.988 4.623 -13.686 1.00 76.31 132 ASN A O 1
ATOM 1041 N N . TYR A 1 133 ? 1.250 2.583 -14.246 1.00 87.38 133 TYR A N 1
ATOM 1042 C CA . TYR A 1 133 ? 0.103 2.605 -13.339 1.00 87.38 133 TYR A CA 1
ATOM 1043 C C . TYR A 1 133 ? 0.574 2.230 -11.934 1.00 87.38 133 TYR A C 1
ATOM 1045 O O . TYR A 1 133 ? 1.362 1.295 -11.774 1.00 87.38 133 TYR A O 1
ATOM 1053 N N . GLY A 1 134 ? 0.128 2.943 -10.903 1.00 91.06 134 GLY A N 1
ATOM 1054 C CA . GLY A 1 134 ? 0.599 2.688 -9.547 1.00 91.06 134 GLY A CA 1
ATOM 1055 C C . GLY A 1 134 ? 0.170 3.727 -8.526 1.00 91.06 134 GLY A C 1
ATOM 1056 O O . GLY A 1 134 ? -0.637 4.609 -8.809 1.00 91.06 134 GLY A O 1
ATOM 1057 N N . PHE A 1 135 ? 0.766 3.626 -7.344 1.00 92.31 135 PHE A N 1
ATOM 1058 C CA . PHE A 1 135 ? 0.463 4.426 -6.169 1.00 92.31 135 PHE A CA 1
ATOM 1059 C C . PHE A 1 135 ? 1.746 4.936 -5.524 1.00 92.31 135 PHE A C 1
ATOM 1061 O O . PHE A 1 135 ? 2.782 4.268 -5.507 1.00 92.31 135 PHE A O 1
ATOM 1068 N N . VAL A 1 136 ? 1.669 6.119 -4.938 1.00 92.19 136 VAL A N 1
ATOM 1069 C CA . VAL A 1 136 ? 2.679 6.661 -4.040 1.00 92.19 136 VAL A CA 1
ATOM 1070 C C . VAL A 1 136 ? 2.073 6.668 -2.650 1.00 92.19 136 VAL A C 1
ATOM 1072 O O . VAL A 1 136 ? 1.145 7.425 -2.380 1.00 92.19 136 VAL A O 1
ATOM 1075 N N . LEU A 1 137 ? 2.609 5.815 -1.785 1.00 93.94 137 LEU A N 1
ATOM 1076 C CA . LEU A 1 137 ? 2.244 5.729 -0.382 1.00 93.94 137 LEU A CA 1
ATOM 1077 C C . LEU A 1 137 ? 3.215 6.582 0.433 1.00 93.94 137 LEU A C 1
ATOM 1079 O O . LEU A 1 137 ? 4.429 6.364 0.366 1.00 93.94 137 LEU A O 1
ATOM 1083 N N . VAL A 1 138 ? 2.688 7.523 1.206 1.00 94.69 138 VAL A N 1
ATOM 1084 C CA . VAL A 1 138 ? 3.439 8.276 2.211 1.00 94.69 138 VAL A CA 1
ATOM 1085 C C . VAL A 1 138 ? 2.900 7.887 3.575 1.00 94.69 138 VAL A C 1
ATOM 1087 O O . VAL A 1 138 ? 1.698 7.980 3.824 1.00 94.69 138 VAL A O 1
ATOM 1090 N N . TYR A 1 139 ? 3.781 7.412 4.444 1.00 96.12 139 TYR A N 1
ATOM 1091 C CA . TYR A 1 139 ? 3.421 6.980 5.785 1.00 96.12 139 TYR A CA 1
ATOM 1092 C C . TYR A 1 139 ? 4.510 7.352 6.779 1.00 96.12 139 TYR A C 1
ATOM 1094 O O . TYR A 1 139 ? 5.682 7.468 6.424 1.00 96.12 139 TYR A O 1
ATOM 1102 N N . ARG A 1 140 ? 4.129 7.513 8.037 1.00 96.62 140 ARG A N 1
ATOM 1103 C CA . ARG A 1 140 ? 5.048 7.785 9.131 1.00 96.62 140 ARG A CA 1
ATOM 1104 C C . ARG A 1 140 ? 5.583 6.476 9.694 1.00 96.62 140 ARG A C 1
ATOM 1106 O O . ARG A 1 140 ? 4.842 5.520 9.912 1.00 96.62 140 ARG A O 1
ATOM 1113 N N . ARG A 1 141 ? 6.884 6.420 9.953 1.00 92.56 141 ARG A N 1
ATOM 1114 C CA . ARG A 1 141 ? 7.487 5.337 10.731 1.00 92.56 141 ARG A CA 1
ATOM 1115 C C . ARG A 1 141 ? 8.470 5.967 11.695 1.00 92.56 141 ARG A C 1
ATOM 1117 O O . ARG A 1 141 ? 9.450 6.565 11.268 1.00 92.56 141 ARG A O 1
ATOM 1124 N N . SER A 1 142 ? 8.216 5.812 12.993 1.00 90.81 142 SER A N 1
ATOM 1125 C CA . SER A 1 142 ? 8.886 6.633 14.008 1.00 90.81 142 SER A CA 1
ATOM 1126 C C . SER A 1 142 ? 8.594 8.127 13.761 1.00 90.81 142 SER A C 1
ATOM 1128 O O . SER A 1 142 ? 7.445 8.478 13.498 1.00 90.81 142 SER A O 1
ATOM 1130 N N . LEU A 1 143 ? 9.604 8.991 13.834 1.00 92.38 143 LEU A N 1
ATOM 1131 C CA . LEU A 1 143 ? 9.507 10.433 13.586 1.00 92.38 143 LEU A CA 1
ATOM 1132 C C . LEU A 1 143 ? 9.747 10.825 12.117 1.00 92.38 143 LEU A C 1
ATOM 1134 O O . LEU A 1 143 ? 9.656 12.002 11.787 1.00 92.38 143 LEU A O 1
ATOM 1138 N N . GLU A 1 144 ? 10.047 9.865 11.238 1.00 94.38 144 GLU A N 1
ATOM 1139 C CA . GLU A 1 144 ? 10.354 10.128 9.829 1.00 94.38 144 GLU A CA 1
ATOM 1140 C C . GLU A 1 144 ? 9.181 9.787 8.902 1.00 94.38 144 GLU A C 1
ATOM 1142 O O . GLU A 1 144 ? 8.428 8.825 9.109 1.00 94.38 144 GLU A O 1
ATOM 1147 N N . GLU A 1 145 ? 9.069 10.555 7.820 1.00 94.31 145 GLU A N 1
ATOM 1148 C CA . GLU A 1 145 ? 8.168 10.257 6.713 1.00 94.31 145 GLU A CA 1
ATOM 1149 C C . GLU A 1 145 ? 8.830 9.316 5.704 1.00 94.31 145 GLU A C 1
ATOM 1151 O O . GLU A 1 145 ? 9.929 9.544 5.194 1.00 94.31 145 GLU A O 1
ATOM 1156 N N . HIS A 1 146 ? 8.119 8.249 5.362 1.00 93.00 146 HIS A N 1
ATOM 1157 C CA . HIS A 1 146 ? 8.538 7.268 4.381 1.00 93.00 146 HIS A CA 1
ATOM 1158 C C . HIS A 1 146 ? 7.658 7.344 3.143 1.00 93.00 146 HIS A C 1
ATOM 1160 O O . HIS A 1 146 ? 6.451 7.113 3.187 1.00 93.00 146 HIS A O 1
ATOM 1166 N N . ARG A 1 147 ? 8.300 7.575 1.996 1.00 91.12 147 ARG A N 1
ATOM 1167 C CA . ARG A 1 147 ? 7.669 7.530 0.677 1.00 91.12 147 ARG A CA 1
ATOM 1168 C C . ARG A 1 147 ? 8.002 6.217 -0.021 1.00 91.12 147 ARG A C 1
ATOM 1170 O O . ARG A 1 147 ? 9.169 5.884 -0.220 1.00 91.12 147 ARG A O 1
ATOM 1177 N N . THR A 1 148 ? 6.981 5.475 -0.428 1.00 91.25 148 THR A N 1
ATOM 1178 C CA . THR A 1 148 ? 7.120 4.232 -1.194 1.00 91.25 148 THR A CA 1
ATOM 1179 C C . THR A 1 148 ? 6.287 4.310 -2.465 1.00 91.25 148 THR A C 1
ATOM 1181 O O . THR A 1 148 ? 5.092 4.579 -2.416 1.00 91.25 148 THR A O 1
ATOM 1184 N N . ARG A 1 149 ? 6.914 4.034 -3.612 1.00 91.56 149 ARG A N 1
ATOM 1185 C CA . ARG A 1 149 ? 6.208 3.879 -4.890 1.00 91.56 149 ARG A CA 1
ATOM 1186 C C . ARG A 1 149 ? 5.854 2.410 -5.106 1.00 91.56 149 ARG A C 1
ATOM 1188 O O . ARG A 1 149 ? 6.701 1.533 -4.922 1.00 91.56 149 ARG A O 1
ATOM 1195 N N . LEU A 1 150 ? 4.609 2.163 -5.480 1.00 92.88 150 LEU A N 1
ATOM 1196 C CA . LEU A 1 150 ? 4.044 0.858 -5.791 1.00 92.88 150 LEU A CA 1
ATOM 1197 C C . LEU A 1 150 ? 3.577 0.891 -7.240 1.00 92.88 150 LEU A C 1
ATOM 1199 O O . LEU A 1 150 ? 2.773 1.737 -7.604 1.00 92.88 150 LEU A O 1
ATOM 1203 N N . LEU A 1 151 ? 4.085 -0.007 -8.070 1.00 92.12 151 LEU A N 1
ATOM 1204 C CA . LEU A 1 151 ? 3.735 -0.096 -9.480 1.00 92.12 151 LEU A CA 1
ATOM 1205 C C . LEU A 1 151 ? 2.870 -1.328 -9.723 1.00 92.12 151 LEU A C 1
ATOM 1207 O O . LEU A 1 151 ? 3.169 -2.423 -9.239 1.00 92.12 151 LEU A O 1
ATOM 1211 N N . CYS A 1 152 ? 1.845 -1.141 -10.537 1.00 92.06 152 CYS A N 1
ATOM 1212 C CA . CYS A 1 152 ? 1.015 -2.192 -11.095 1.00 92.06 152 CYS A CA 1
ATOM 1213 C C . CYS A 1 152 ? 1.586 -2.629 -12.448 1.00 92.06 152 CYS A C 1
ATOM 1215 O O . CYS A 1 152 ? 2.397 -1.940 -13.075 1.00 92.06 152 CYS A O 1
ATOM 1217 N N . SER A 1 153 ? 1.202 -3.816 -12.886 1.00 88.69 153 SER A N 1
ATOM 1218 C CA . SER A 1 153 ? 1.535 -4.405 -14.185 1.00 88.69 153 SER A CA 1
ATOM 1219 C C . SER A 1 153 ? 0.608 -3.900 -15.287 1.00 88.69 153 SER A C 1
ATOM 1221 O O . SER A 1 153 ? 1.014 -3.870 -16.443 1.00 88.69 153 SER A O 1
ATOM 1223 N N . SER A 1 154 ? -0.609 -3.483 -14.928 1.00 89.12 154 SER A N 1
ATOM 1224 C CA . SER A 1 154 ? -1.617 -2.950 -15.844 1.00 89.12 154 SER A CA 1
ATOM 1225 C C . SER A 1 154 ? -2.515 -1.916 -15.157 1.00 89.12 154 SER A C 1
ATOM 1227 O O . SER A 1 154 ? -2.543 -1.819 -13.928 1.00 89.12 154 SER A O 1
ATOM 1229 N N . GLN A 1 155 ? -3.281 -1.168 -15.953 1.00 89.25 155 GLN A N 1
ATOM 1230 C CA . GLN A 1 155 ? -4.324 -0.269 -15.454 1.00 89.25 155 GLN A CA 1
ATOM 1231 C C . GLN A 1 155 ? -5.432 -1.029 -14.720 1.00 89.25 155 GLN A C 1
ATOM 1233 O O . GLN A 1 155 ? -5.871 -0.587 -13.666 1.00 89.25 155 GLN A O 1
ATOM 1238 N N . ALA A 1 156 ? -5.858 -2.179 -15.252 1.00 89.75 156 ALA A N 1
ATOM 1239 C CA . ALA A 1 156 ? -6.894 -3.003 -14.633 1.00 89.75 156 ALA A CA 1
ATOM 1240 C C . ALA A 1 156 ? -6.480 -3.461 -13.229 1.00 89.75 156 ALA A C 1
ATOM 1242 O O . ALA A 1 156 ? -7.279 -3.398 -12.302 1.00 89.75 156 ALA A O 1
ATOM 1243 N N . GLU A 1 157 ? -5.211 -3.847 -13.057 1.00 90.75 157 GLU A N 1
ATOM 1244 C CA . GLU A 1 157 ? -4.659 -4.161 -11.738 1.00 90.75 157 GLU A CA 1
ATOM 1245 C C . GLU A 1 157 ? -4.694 -2.933 -10.825 1.00 90.75 157 GLU A C 1
ATOM 1247 O O . GLU A 1 157 ? -5.139 -3.060 -9.697 1.00 90.75 157 GLU A O 1
ATOM 1252 N N . ALA A 1 158 ? -4.322 -1.739 -11.298 1.00 90.88 158 ALA A N 1
ATOM 1253 C CA . ALA A 1 158 ? -4.422 -0.522 -10.487 1.00 90.88 158 ALA A CA 1
ATOM 1254 C C . ALA A 1 158 ? -5.869 -0.209 -10.065 1.00 90.88 158 ALA A C 1
ATOM 1256 O O . ALA A 1 158 ? -6.108 0.123 -8.909 1.00 90.88 158 ALA A O 1
ATOM 1257 N N . MET A 1 159 ? -6.841 -0.376 -10.962 1.00 90.12 159 MET A N 1
ATOM 1258 C CA . MET A 1 159 ? -8.255 -0.136 -10.656 1.00 90.12 159 MET A CA 1
ATOM 1259 C C . MET A 1 159 ? -8.801 -1.075 -9.577 1.00 90.12 159 MET A C 1
ATOM 1261 O O . MET A 1 159 ? -9.677 -0.671 -8.828 1.00 90.12 159 MET A O 1
ATOM 1265 N N . GLN A 1 160 ? -8.261 -2.289 -9.427 1.00 90.75 160 GLN A N 1
ATOM 1266 C CA . GLN A 1 160 ? -8.675 -3.194 -8.345 1.00 90.75 160 GLN A CA 1
ATOM 1267 C C . GLN A 1 160 ? -8.338 -2.651 -6.950 1.00 90.75 160 GLN A C 1
ATOM 1269 O O . GLN A 1 160 ? -8.989 -3.028 -5.984 1.00 90.75 160 GLN A O 1
ATOM 1274 N N . TRP A 1 161 ? -7.323 -1.791 -6.835 1.00 89.31 161 TRP A N 1
ATOM 1275 C CA . TRP A 1 161 ? -6.915 -1.180 -5.565 1.00 89.31 161 TRP A CA 1
ATOM 1276 C C . TRP A 1 161 ? -7.665 0.120 -5.250 1.00 89.31 161 TRP A C 1
ATOM 1278 O O . TRP A 1 161 ? -7.510 0.652 -4.152 1.00 89.31 161 TRP A O 1
ATOM 1288 N N . VAL A 1 162 ? -8.448 0.637 -6.199 1.00 85.81 162 VAL A N 1
ATOM 1289 C CA . VAL A 1 162 ? -9.316 1.806 -6.029 1.00 85.81 162 VAL A CA 1
ATOM 1290 C C . VAL A 1 162 ? -10.734 1.269 -5.834 1.00 85.81 162 VAL A C 1
ATOM 1292 O O . VAL A 1 162 ? -11.473 1.109 -6.801 1.00 85.81 162 VAL A O 1
ATOM 1295 N N . VAL A 1 163 ? -11.056 0.896 -4.594 1.00 64.88 163 VAL A N 1
ATOM 1296 C CA . VAL A 1 163 ? -12.394 0.436 -4.180 1.00 64.88 163 VAL A CA 1
ATOM 1297 C C . VAL A 1 163 ? -13.152 1.593 -3.555 1.00 64.88 163 VAL A C 1
ATOM 1299 O O . VAL A 1 163 ? -12.521 2.316 -2.749 1.00 64.88 163 VAL A O 1
#